Protein AF-A0A2D4Q1Q4-F1 (afdb_monomer)

Radius of gyration: 27.76 Å; Cα contacts (8 Å, |Δi|>4): 259; chains: 1; bounding box: 59×26×81 Å

InterPro domains:
  IPR007110 Immunoglobulin-like domain [PS50835] (95-173)
  IPR013783 Immunoglobulin-like fold [G3DSA:2.60.40.10] (1-93)
  IPR036179 Immunoglobulin-like domain superfamily [SSF48726] (2-78)
  IPR036179 Immunoglobulin-like domain superfamily [SSF48726] (103-155)
  IPR051102 Immunoglobulin superfamily V-set and transmembrane domain-containing protein [PTHR12207] (1-97)

Foldseek 3Di:
DWKWFQDPNDTWTAWDQDPVRDIDGTPVNVVCVVVVQWDWDQDPPRDIDIDGPPDDQVRWGKMKDKDWDWDQDPVRDIDTDDIDMDIDPTDGDDDKDKDKDWPDDPDDDDPPDDDDTDIDIDIPDPDDDFDKDWDWDDPDPPDDPVRIDTAWIQDRVRDIDGDPPDDDPDDDD

pLDDT: mean 87.23, std 8.49, range [52.81, 97.56]

Mean predicted aligned error: 9.54 Å

Organism: Micrurus surinamensis (NCBI:txid129470)

Sequence (173 aa):
VSWEFKSNHVWQEILSLTHEGKFRTGSEYTDRYISGGVCLDAMANDIYSLSLSQALPTDEGAYRCRVSEWVKGADGSWQKIQEKTADIVNLVVKPTSLDVFITRSNISVMERESLELTCNITTDRSGIFQTEITWYFNESPDGTMAEAQILLNADRDLVISDSTFISPSHVDR

Structure (mmCIF, N/CA/C/O backbone):
data_AF-A0A2D4Q1Q4-F1
#
_entry.id   AF-A0A2D4Q1Q4-F1
#
loop_
_atom_site.group_PDB
_atom_site.id
_atom_site.type_symbol
_atom_site.label_atom_id
_atom_site.label_alt_id
_atom_site.label_comp_id
_atom_site.label_asym_id
_atom_site.label_entity_id
_atom_site.label_seq_id
_atom_site.pdbx_PDB_ins_code
_atom_site.Cartn_x
_atom_site.Cartn_y
_atom_site.Cartn_z
_atom_site.occupancy
_atom_site.B_iso_or_equiv
_atom_site.auth_seq_id
_atom_site.auth_comp_id
_atom_site.auth_asym_id
_atom_site.auth_atom_id
_atom_site.pdbx_PDB_model_num
ATOM 1 N N . VAL A 1 1 ? -13.797 -1.669 16.866 1.00 94.69 1 VAL A N 1
ATOM 2 C CA . VAL A 1 1 ? -12.753 -2.547 16.281 1.00 94.69 1 VAL A CA 1
ATOM 3 C C . VAL A 1 1 ? -11.703 -1.667 15.631 1.00 94.69 1 VAL A C 1
ATOM 5 O O . VAL A 1 1 ? -12.094 -0.766 14.903 1.00 94.69 1 VAL A O 1
ATOM 8 N N . SER A 1 2 ? -10.421 -1.879 15.918 1.00 96.38 2 SER A N 1
ATOM 9 C CA . SER A 1 2 ? -9.300 -1.137 15.327 1.00 96.38 2 SER A CA 1
ATOM 10 C C . SER A 1 2 ? -8.390 -2.087 14.561 1.00 96.38 2 SER A C 1
ATOM 12 O O . SER A 1 2 ? -8.008 -3.129 15.092 1.00 96.38 2 SER A O 1
ATOM 14 N N . TRP A 1 3 ? -8.004 -1.692 13.356 1.00 96.06 3 TRP A N 1
ATOM 15 C CA . TRP A 1 3 ? -6.947 -2.334 12.588 1.00 96.06 3 TRP A CA 1
ATOM 16 C C . TRP A 1 3 ? -5.645 -1.565 12.746 1.00 96.06 3 TRP A C 1
ATOM 18 O O . TRP A 1 3 ? -5.638 -0.337 12.658 1.00 96.06 3 TRP A O 1
ATOM 28 N N . GLU A 1 4 ? -4.553 -2.281 12.992 1.00 95.31 4 GLU A N 1
ATOM 29 C CA . GLU A 1 4 ? -3.245 -1.691 13.266 1.00 95.31 4 GLU A CA 1
ATOM 30 C C . GLU A 1 4 ? -2.150 -2.367 12.440 1.00 95.31 4 GLU A C 1
ATOM 32 O O . GLU A 1 4 ? -2.205 -3.572 12.189 1.00 95.31 4 GLU A O 1
ATOM 37 N N . PHE A 1 5 ? -1.148 -1.582 12.054 1.00 93.69 5 PHE A N 1
ATOM 38 C CA . PHE A 1 5 ? 0.039 -2.007 11.317 1.00 93.69 5 PHE A CA 1
ATOM 39 C C . PHE A 1 5 ? 1.292 -1.793 12.167 1.00 93.69 5 PHE A C 1
ATOM 41 O O . PHE A 1 5 ? 1.361 -0.850 12.960 1.00 93.69 5 PHE A O 1
ATOM 48 N N . LYS A 1 6 ? 2.288 -2.667 12.021 1.00 91.50 6 LYS A N 1
ATOM 49 C CA . LYS A 1 6 ? 3.559 -2.564 12.739 1.00 91.50 6 LYS A CA 1
ATOM 50 C C . LYS A 1 6 ? 4.619 -1.870 11.886 1.00 91.50 6 LYS A C 1
ATOM 52 O O . LYS A 1 6 ? 5.208 -2.492 11.009 1.00 91.50 6 LYS A O 1
ATOM 57 N N . SER A 1 7 ? 4.944 -0.631 12.240 1.00 83.75 7 SER A N 1
ATOM 58 C CA . SER A 1 7 ? 6.024 0.158 11.638 1.00 83.75 7 SER A CA 1
ATOM 59 C C . SER A 1 7 ? 7.130 0.403 12.662 1.00 83.75 7 SER A C 1
ATOM 61 O O . SER A 1 7 ? 6.851 0.796 13.792 1.00 83.75 7 SER A O 1
ATOM 63 N N . ASN A 1 8 ? 8.399 0.152 12.318 1.00 83.31 8 ASN A N 1
ATOM 64 C CA . ASN A 1 8 ? 9.547 0.381 13.215 1.00 83.31 8 ASN A CA 1
ATOM 65 C C . ASN A 1 8 ? 9.376 -0.212 14.633 1.00 83.31 8 ASN A C 1
ATOM 67 O O . ASN A 1 8 ? 9.786 0.386 15.624 1.00 83.31 8 ASN A O 1
ATOM 71 N N . HIS A 1 9 ? 8.771 -1.401 14.732 1.00 83.19 9 HIS A N 1
ATOM 72 C CA . HIS A 1 9 ? 8.410 -2.089 15.986 1.00 83.19 9 HIS A CA 1
ATOM 73 C C . HIS A 1 9 ? 7.281 -1.456 16.815 1.00 83.19 9 HIS A C 1
ATOM 75 O O . HIS A 1 9 ? 6.917 -2.012 17.853 1.00 83.19 9 HIS A O 1
ATOM 81 N N . VAL A 1 10 ? 6.682 -0.365 16.350 1.00 89.69 10 VAL A N 1
ATOM 82 C CA . VAL A 1 10 ? 5.560 0.319 16.992 1.00 89.69 10 VAL A CA 1
ATOM 83 C C . VAL A 1 10 ? 4.274 0.013 16.227 1.00 89.69 10 VAL A C 1
ATOM 85 O O . VAL A 1 10 ? 4.242 0.010 14.999 1.00 89.69 10 VAL A O 1
ATOM 88 N N . TRP A 1 11 ? 3.199 -0.268 16.961 1.00 92.19 11 TRP A N 1
ATOM 89 C CA . TRP A 1 11 ? 1.873 -0.435 16.373 1.00 92.19 11 TRP A CA 1
ATOM 90 C C . TRP A 1 11 ? 1.233 0.930 16.131 1.00 92.19 11 TRP A C 1
ATOM 92 O O . TRP A 1 11 ? 1.131 1.740 17.053 1.00 92.19 11 TRP A O 1
ATOM 102 N N . GLN A 1 12 ? 0.789 1.163 14.902 1.00 92.81 12 GLN A N 1
ATOM 103 C CA . GLN A 1 12 ? 0.083 2.364 14.475 1.00 92.81 12 GLN A CA 1
ATOM 104 C C . GLN A 1 12 ? -1.328 1.989 14.019 1.00 92.81 12 GLN A C 1
ATOM 106 O O . GLN A 1 12 ? -1.532 0.948 13.393 1.00 92.81 12 GLN A O 1
ATOM 111 N N . GLU A 1 13 ? -2.315 2.826 14.336 1.00 94.81 13 GLU A N 1
ATOM 112 C CA . GLU A 1 13 ? -3.688 2.616 13.873 1.00 94.81 13 GLU A CA 1
ATOM 113 C C . GLU A 1 13 ? -3.795 2.909 12.372 1.00 94.81 13 GLU A C 1
ATOM 115 O O . GLU A 1 13 ? -3.238 3.888 11.886 1.00 94.81 13 GLU A O 1
ATOM 120 N N . ILE A 1 14 ? -4.516 2.054 11.648 1.00 95.50 14 ILE A N 1
ATOM 121 C CA . ILE A 1 14 ? -4.855 2.227 10.232 1.00 95.50 14 ILE A CA 1
ATOM 122 C C . ILE A 1 14 ? -6.237 2.872 10.145 1.00 95.50 14 ILE A C 1
ATOM 124 O O . ILE A 1 14 ? -6.407 3.985 9.648 1.00 95.50 14 ILE A O 1
ATOM 128 N N . LEU A 1 15 ? -7.234 2.152 10.661 1.00 96.69 15 LEU A N 1
ATOM 129 C CA . LEU A 1 15 ? -8.642 2.510 10.610 1.00 96.69 15 LEU A CA 1
ATOM 130 C C . LEU A 1 15 ? -9.368 1.828 11.769 1.00 96.69 15 LEU A C 1
ATOM 132 O O . LEU A 1 15 ? -9.149 0.645 12.051 1.00 96.69 15 LEU A O 1
ATOM 136 N N . SER A 1 16 ? -10.245 2.564 12.442 1.00 96.38 16 SER A N 1
ATOM 137 C CA . SER A 1 16 ? -11.042 2.047 13.545 1.00 96.38 16 SER A CA 1
ATOM 138 C C . SER A 1 16 ? -12.509 2.440 13.449 1.00 96.38 16 SER A C 1
ATOM 140 O O . SER A 1 16 ? -12.858 3.536 13.023 1.00 96.38 16 SER A O 1
ATOM 142 N N . LEU A 1 17 ? -13.374 1.519 13.871 1.00 95.38 17 LEU A N 1
ATOM 143 C CA . LEU A 1 17 ? -14.788 1.747 14.141 1.00 95.38 17 LEU A CA 1
ATOM 144 C C . LEU A 1 17 ? -14.970 1.910 15.654 1.00 95.38 17 LEU A C 1
ATOM 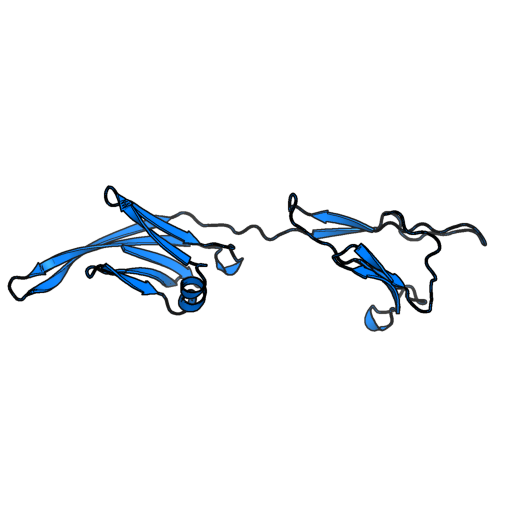146 O O . LEU A 1 17 ? -14.718 0.970 16.423 1.00 95.38 17 LEU A O 1
ATOM 150 N N . THR A 1 18 ? -15.384 3.102 16.082 1.00 93.69 18 THR A N 1
ATOM 151 C CA . THR A 1 18 ? -15.596 3.435 17.495 1.00 93.69 18 THR A CA 1
ATOM 152 C C . THR A 1 18 ? -16.874 2.803 18.044 1.00 93.69 18 THR A C 1
ATOM 154 O O . THR A 1 18 ? -17.758 2.391 17.297 1.00 93.69 18 THR A O 1
ATOM 157 N N . HIS A 1 19 ? -17.008 2.785 19.373 1.00 91.00 19 HIS A N 1
ATOM 158 C CA . HIS A 1 19 ? -18.243 2.364 20.046 1.00 91.00 19 HIS A CA 1
ATOM 159 C C . HIS A 1 19 ? -19.454 3.256 19.701 1.00 91.00 19 HIS A C 1
ATOM 161 O O . HIS A 1 19 ? -20.591 2.851 19.906 1.00 91.00 19 HIS A O 1
ATOM 167 N N . GLU A 1 20 ? -19.225 4.458 19.161 1.00 90.69 20 GLU A N 1
ATOM 168 C CA . GLU A 1 20 ? -20.278 5.357 18.670 1.00 90.69 20 GLU A CA 1
ATOM 169 C C . GLU A 1 20 ? -20.672 5.077 17.210 1.00 90.69 20 GLU A C 1
ATOM 171 O O . GLU A 1 20 ? -21.447 5.834 16.631 1.00 90.69 20 GLU A O 1
ATOM 176 N N . GLY A 1 21 ? -20.102 4.042 16.583 1.00 89.50 21 GLY A N 1
ATOM 177 C CA . GLY A 1 21 ? -20.346 3.719 15.177 1.00 89.50 21 GLY A CA 1
ATOM 178 C C . GLY A 1 21 ? -19.675 4.682 14.193 1.00 89.50 21 GLY A C 1
ATOM 179 O O . GLY A 1 21 ? -20.121 4.798 13.055 1.00 89.50 21 GLY A O 1
ATOM 180 N N . LYS A 1 22 ? -18.621 5.395 14.613 1.00 92.38 22 LYS A N 1
ATOM 181 C CA . LYS A 1 22 ? -17.884 6.341 13.759 1.00 92.38 22 LYS A CA 1
ATOM 182 C C . LYS A 1 22 ? -16.553 5.755 13.315 1.00 92.38 22 LYS A C 1
ATOM 184 O O . LYS A 1 22 ? -15.872 5.105 14.108 1.00 92.38 22 LYS A O 1
ATOM 189 N N . PHE A 1 23 ? -16.154 6.056 12.086 1.00 93.56 23 PHE A N 1
ATOM 190 C CA . PHE A 1 23 ? -14.820 5.730 11.595 1.00 93.56 23 PHE A CA 1
ATOM 191 C C . PHE A 1 23 ? -13.786 6.760 12.052 1.00 93.56 23 PHE A C 1
ATOM 193 O O . PHE A 1 23 ? -14.052 7.962 12.065 1.00 93.56 23 PHE A O 1
ATOM 200 N N . ARG A 1 24 ? -12.599 6.282 12.426 1.00 95.38 24 ARG A N 1
ATOM 201 C CA . ARG A 1 24 ? -11.421 7.094 12.739 1.00 95.38 24 ARG A CA 1
ATOM 202 C C . ARG A 1 24 ? -10.214 6.540 12.000 1.00 95.38 24 ARG A C 1
ATOM 204 O O . ARG A 1 24 ? -9.936 5.348 12.082 1.00 95.38 24 ARG A O 1
ATOM 211 N N . THR A 1 25 ? -9.506 7.407 11.297 1.00 96.12 25 THR A N 1
ATOM 212 C CA . THR A 1 25 ? -8.301 7.052 10.548 1.00 96.12 25 THR A CA 1
ATOM 213 C C . THR A 1 25 ? -7.056 7.262 11.398 1.00 96.12 25 THR A C 1
ATOM 215 O O . THR A 1 25 ? -6.988 8.182 12.219 1.00 96.12 25 THR A O 1
ATOM 218 N N . GLY A 1 26 ? -6.043 6.431 11.167 1.00 94.31 26 GLY A N 1
ATOM 219 C CA . GLY A 1 26 ? -4.675 6.770 11.532 1.00 94.31 26 GLY A CA 1
ATOM 220 C C . GLY A 1 26 ? -4.157 7.933 10.695 1.00 94.31 26 GLY A C 1
ATOM 221 O O . GLY A 1 26 ? -4.556 8.110 9.540 1.00 94.31 26 GLY A O 1
ATOM 222 N N . SER A 1 27 ? -3.237 8.719 11.253 1.00 91.69 27 SER A N 1
ATOM 223 C CA . SER A 1 27 ? -2.676 9.892 10.570 1.00 91.69 27 SER A CA 1
ATOM 224 C C . SER A 1 27 ? -2.055 9.537 9.218 1.00 91.69 27 SER A C 1
ATOM 226 O O . SER A 1 27 ? -2.315 10.222 8.237 1.00 91.69 27 SER A O 1
ATOM 228 N N . GLU A 1 28 ? -1.318 8.427 9.141 1.00 90.81 28 GLU A N 1
ATOM 229 C CA . GLU A 1 28 ? -0.631 7.979 7.919 1.00 90.81 28 GLU A CA 1
ATOM 230 C C . GLU A 1 28 ? -1.577 7.389 6.856 1.00 90.81 28 GLU A C 1
ATOM 232 O O . GLU A 1 28 ? -1.204 7.270 5.694 1.00 90.81 28 GLU A O 1
ATOM 237 N N . TYR A 1 29 ? -2.817 7.055 7.226 1.00 93.00 29 TYR A N 1
ATOM 238 C CA . TYR A 1 29 ? -3.784 6.390 6.343 1.00 93.00 29 TYR A CA 1
ATOM 239 C C . TYR A 1 29 ? -4.950 7.291 5.919 1.00 93.00 29 TYR A C 1
ATOM 241 O O . TYR A 1 29 ? -5.848 6.839 5.210 1.00 93.00 29 TYR A O 1
ATOM 249 N N . THR A 1 30 ? -4.949 8.566 6.318 1.00 94.88 30 THR A N 1
ATOM 250 C CA . THR A 1 30 ? -6.072 9.485 6.068 1.00 94.88 30 THR A CA 1
ATOM 251 C C . THR A 1 30 ? -6.324 9.700 4.573 1.00 94.88 30 THR A C 1
ATOM 253 O O . THR A 1 30 ? -7.450 9.508 4.118 1.00 94.88 30 THR A O 1
ATOM 256 N N . ASP A 1 31 ? -5.290 9.999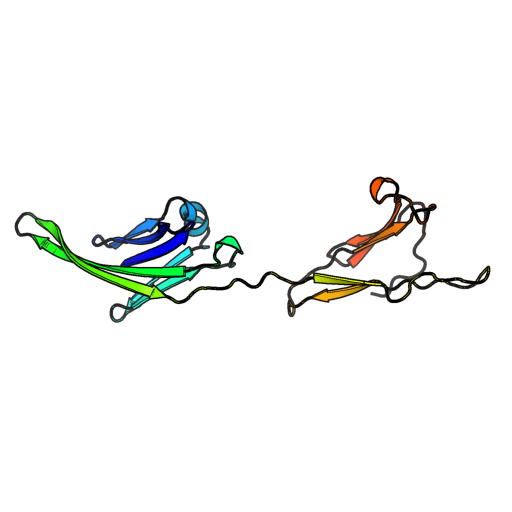 3.786 1.00 94.94 31 ASP A N 1
ATOM 257 C CA . ASP A 1 31 ? -5.444 10.249 2.344 1.00 94.94 31 ASP A CA 1
ATOM 258 C C . ASP A 1 31 ? -5.894 8.995 1.582 1.00 94.94 31 ASP A C 1
ATOM 260 O O . ASP A 1 31 ? -6.739 9.056 0.681 1.00 94.94 31 ASP A O 1
ATOM 264 N N . ARG A 1 32 ? -5.385 7.820 1.977 1.00 94.44 32 ARG A N 1
ATOM 265 C CA . ARG A 1 32 ? -5.820 6.546 1.391 1.00 94.44 32 ARG A CA 1
ATOM 266 C C . ARG A 1 32 ? -7.243 6.189 1.802 1.00 94.44 32 ARG A C 1
ATOM 268 O O . ARG A 1 32 ? -7.976 5.661 0.983 1.00 94.44 32 ARG A O 1
ATOM 275 N N . TYR A 1 33 ? -7.678 6.508 3.017 1.00 95.00 33 TYR A N 1
ATOM 276 C CA . TYR A 1 33 ? -9.082 6.349 3.397 1.00 95.00 33 TYR A CA 1
ATOM 277 C C . TYR A 1 33 ? -9.997 7.263 2.566 1.00 95.00 33 TYR A C 1
ATOM 279 O O . TYR A 1 33 ? -10.979 6.790 1.999 1.00 95.00 33 TYR A O 1
ATOM 287 N N . ILE A 1 34 ? -9.645 8.547 2.419 1.00 95.19 34 ILE A N 1
ATOM 288 C CA . ILE A 1 34 ? -10.434 9.525 1.646 1.00 95.19 34 ILE A CA 1
ATOM 289 C C . ILE A 1 34 ? -10.560 9.114 0.172 1.00 95.19 34 ILE A C 1
ATOM 291 O O . ILE A 1 34 ? -11.617 9.291 -0.428 1.00 95.19 34 ILE A O 1
ATOM 295 N N . SER A 1 35 ? -9.507 8.538 -0.409 1.00 95.38 35 SER A N 1
ATOM 296 C CA . SER A 1 35 ? -9.510 8.056 -1.798 1.00 95.38 35 SER A CA 1
ATOM 297 C C . SER A 1 35 ? -10.130 6.662 -1.992 1.00 95.38 35 SER A C 1
ATOM 299 O O . SER A 1 35 ? -10.172 6.178 -3.120 1.00 95.38 35 SER A O 1
ATOM 301 N N . GLY A 1 36 ? -10.613 5.999 -0.930 1.00 94.44 36 GLY A N 1
ATOM 302 C CA . GLY A 1 36 ? -11.139 4.624 -0.999 1.00 94.44 36 GLY A CA 1
ATOM 303 C C . GLY A 1 36 ? -10.057 3.535 -1.097 1.00 94.44 36 GLY A C 1
ATOM 304 O O . GLY A 1 36 ? -10.344 2.363 -1.333 1.00 94.44 36 GLY A O 1
ATOM 305 N N . GLY A 1 37 ? -8.798 3.919 -0.899 1.00 94.62 37 GLY A N 1
ATOM 306 C CA . GLY A 1 37 ? -7.632 3.053 -0.743 1.00 94.62 37 GLY A CA 1
ATOM 307 C C . GLY A 1 37 ? -7.684 2.144 0.489 1.00 94.62 37 GLY A C 1
ATOM 308 O O . GLY A 1 37 ? -7.091 1.069 0.488 1.00 94.62 37 GLY A O 1
ATOM 309 N N . VAL A 1 38 ? -8.382 2.577 1.541 1.00 95.31 38 VAL A N 1
ATOM 310 C CA . VAL A 1 38 ? -8.551 1.842 2.801 1.00 95.31 38 VAL A CA 1
ATOM 311 C C . VAL A 1 38 ? -10.021 1.834 3.183 1.00 95.31 38 VAL A C 1
ATOM 313 O O . VAL A 1 38 ? -10.631 2.895 3.306 1.00 95.31 38 VAL A O 1
ATOM 316 N N . CYS A 1 39 ? -10.578 0.653 3.429 1.00 94.50 39 CYS A N 1
ATOM 317 C CA . CYS A 1 39 ? -11.966 0.496 3.855 1.00 94.50 39 CYS A CA 1
ATOM 318 C C . CYS A 1 39 ? -12.073 -0.479 5.028 1.00 94.50 39 CYS A C 1
ATOM 320 O O . CYS A 1 39 ? -11.286 -1.420 5.140 1.00 94.50 39 CYS A O 1
ATOM 322 N N . LEU A 1 40 ? -13.059 -0.250 5.894 1.00 94.56 40 LEU A N 1
ATOM 323 C CA . LEU A 1 40 ? -13.445 -1.179 6.949 1.00 94.56 40 LEU A CA 1
ATOM 324 C C . LEU A 1 40 ? -14.916 -1.523 6.757 1.00 94.56 40 LEU A C 1
ATOM 326 O O . LEU A 1 40 ? -15.771 -0.644 6.875 1.00 94.56 40 LEU A O 1
ATOM 330 N N . ASP A 1 41 ? -15.195 -2.798 6.512 1.00 91.12 41 ASP A N 1
ATOM 331 C CA . ASP A 1 41 ? -16.558 -3.290 6.354 1.00 91.12 41 ASP A CA 1
ATOM 332 C C . ASP A 1 41 ? -17.007 -3.982 7.639 1.00 91.12 41 ASP A C 1
ATOM 334 O O . ASP A 1 41 ? -16.343 -4.888 8.148 1.00 91.12 41 ASP A O 1
ATOM 338 N N . ALA A 1 42 ? -18.141 -3.538 8.176 1.00 89.62 42 ALA A N 1
ATOM 339 C CA . ALA A 1 42 ? -18.837 -4.210 9.264 1.00 89.62 42 ALA A CA 1
ATOM 340 C C . ALA A 1 42 ? -19.929 -5.100 8.659 1.00 89.62 42 ALA A C 1
ATOM 342 O O . ALA A 1 42 ? -20.941 -4.609 8.157 1.00 89.62 42 ALA A O 1
ATOM 343 N N . MET A 1 43 ? -19.697 -6.407 8.671 1.00 88.75 43 MET A N 1
ATOM 344 C CA . MET A 1 43 ? -20.611 -7.416 8.144 1.00 88.75 43 MET A CA 1
ATOM 345 C C . MET A 1 43 ? -21.537 -7.947 9.252 1.00 88.75 43 MET A C 1
ATOM 347 O O . MET A 1 43 ? -21.391 -7.624 10.432 1.00 88.75 43 MET A O 1
ATOM 351 N N . ALA A 1 44 ? -22.509 -8.782 8.878 1.00 87.75 44 ALA A N 1
ATOM 352 C CA . ALA A 1 44 ? -23.347 -9.484 9.849 1.00 87.75 44 ALA A CA 1
ATOM 353 C C . ALA A 1 44 ? -22.516 -10.431 10.741 1.00 87.75 44 ALA A C 1
ATOM 355 O O . ALA A 1 44 ? -21.460 -10.913 10.332 1.00 87.75 44 ALA A O 1
ATOM 356 N N . ASN A 1 45 ? -23.045 -10.754 11.927 1.00 89.44 45 ASN A N 1
ATOM 357 C CA . ASN A 1 45 ? -22.462 -11.704 12.887 1.00 89.44 45 ASN A CA 1
ATOM 358 C C . ASN A 1 45 ? -21.090 -11.289 13.457 1.00 89.44 45 ASN A C 1
ATOM 360 O O . ASN A 1 45 ? -20.203 -12.129 13.582 1.00 89.44 45 ASN A O 1
ATOM 364 N N . ASP A 1 46 ? -20.913 -10.008 13.793 1.00 89.00 46 ASP A N 1
ATOM 365 C CA . ASP A 1 46 ? -19.695 -9.471 14.428 1.00 89.00 46 ASP A CA 1
ATOM 366 C C . ASP A 1 46 ? -18.406 -9.669 13.606 1.00 89.00 46 ASP A C 1
ATOM 368 O O . ASP A 1 46 ? -17.297 -9.742 14.143 1.00 89.00 46 ASP A O 1
ATOM 372 N N . ILE A 1 47 ? -18.544 -9.738 12.279 1.00 91.00 47 ILE A N 1
ATOM 373 C CA . ILE A 1 47 ? -17.426 -9.853 11.343 1.00 91.00 47 ILE A CA 1
ATOM 374 C C . ILE A 1 47 ? -17.032 -8.456 10.863 1.00 91.00 47 ILE A C 1
ATOM 376 O O . ILE A 1 47 ? -17.854 -7.709 10.336 1.00 91.00 47 ILE A O 1
ATOM 380 N N . TYR A 1 48 ? -15.751 -8.123 11.003 1.00 92.00 48 TYR A N 1
ATOM 381 C CA . TYR A 1 48 ? -15.190 -6.847 10.570 1.00 92.00 48 TYR A CA 1
ATOM 382 C C . TYR A 1 48 ? -13.969 -7.100 9.689 1.00 92.00 48 TYR A C 1
ATOM 384 O O . TYR A 1 48 ? -13.027 -7.755 10.135 1.00 92.00 48 TYR A O 1
ATOM 392 N N . SER A 1 49 ? -13.958 -6.576 8.464 1.00 92.38 49 SER A N 1
ATOM 393 C CA . SER A 1 49 ? -12.835 -6.725 7.529 1.00 92.38 49 SER A CA 1
ATOM 394 C C . SER A 1 49 ? -12.142 -5.397 7.260 1.00 92.38 49 SER A C 1
ATOM 396 O O . SER A 1 49 ? -12.785 -4.352 7.225 1.00 92.38 49 SER A O 1
ATOM 398 N N . LEU A 1 50 ? -10.827 -5.452 7.051 1.00 93.94 50 LEU A N 1
ATOM 399 C CA . LEU A 1 50 ? -10.037 -4.363 6.483 1.00 93.94 50 LEU A CA 1
ATOM 400 C C . LEU A 1 50 ? -9.717 -4.698 5.030 1.00 93.94 50 LEU A C 1
ATOM 402 O O . LEU A 1 50 ? -9.233 -5.792 4.745 1.00 93.94 50 LEU A O 1
ATOM 406 N N . SER A 1 51 ? -9.914 -3.729 4.147 1.00 93.56 51 SER A N 1
ATOM 407 C CA . SER A 1 51 ? -9.536 -3.814 2.740 1.00 93.56 51 SER A CA 1
ATOM 408 C C . SER A 1 51 ? -8.528 -2.712 2.423 1.00 93.56 51 SER A C 1
ATOM 410 O O . SER A 1 51 ? -8.812 -1.534 2.643 1.00 93.56 51 SER A O 1
ATOM 412 N N . LEU A 1 52 ? -7.357 -3.095 1.906 1.00 92.38 52 LEU A N 1
ATOM 413 C CA . LEU A 1 52 ? -6.334 -2.189 1.376 1.00 92.38 52 LEU A CA 1
ATOM 414 C C . LEU A 1 52 ? -6.280 -2.376 -0.142 1.00 92.38 52 LEU A C 1
ATOM 416 O O . LEU A 1 52 ? -5.883 -3.438 -0.623 1.00 92.38 52 LEU A O 1
ATOM 420 N N . SER A 1 53 ? -6.712 -1.377 -0.906 1.00 91.88 53 SER A N 1
ATOM 421 C CA . SER A 1 53 ? -6.637 -1.416 -2.366 1.00 91.88 53 SER A CA 1
ATOM 422 C C . SER A 1 53 ? -5.314 -0.826 -2.859 1.00 91.88 53 SER A C 1
ATOM 424 O O . SER A 1 53 ? -4.689 -0.004 -2.181 1.00 91.88 53 SER A O 1
ATOM 426 N N . GLN A 1 54 ? -4.879 -1.287 -4.040 1.00 87.25 54 GLN A N 1
ATOM 427 C CA . GLN A 1 54 ? -3.598 -0.915 -4.654 1.00 87.25 54 GLN A CA 1
ATOM 428 C C . GLN A 1 54 ? -2.431 -1.056 -3.665 1.00 87.25 54 GLN A C 1
ATOM 430 O O . GLN A 1 54 ? -1.818 -0.066 -3.276 1.00 87.25 54 GLN A O 1
ATOM 435 N N . ALA A 1 55 ? -2.178 -2.292 -3.219 1.00 87.31 55 ALA A 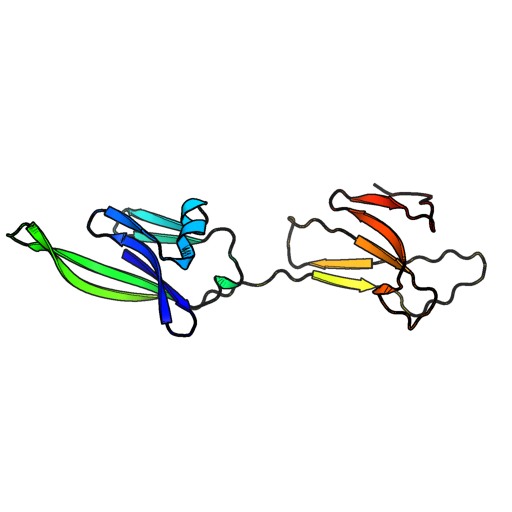N 1
ATOM 436 C CA . ALA A 1 55 ? -1.144 -2.584 -2.229 1.00 87.31 55 ALA A CA 1
ATOM 437 C C . ALA A 1 55 ? 0.202 -1.952 -2.620 1.00 87.31 55 ALA A C 1
ATOM 439 O O . ALA A 1 55 ? 0.694 -2.144 -3.736 1.00 87.31 55 ALA A O 1
ATOM 440 N N . LEU A 1 56 ? 0.778 -1.192 -1.691 1.00 87.31 56 LEU A N 1
ATOM 441 C CA . LEU A 1 56 ? 2.058 -0.510 -1.848 1.00 87.31 56 LEU A CA 1
ATOM 442 C C . LEU A 1 56 ? 3.163 -1.309 -1.149 1.00 87.31 56 LEU A C 1
ATOM 444 O O . LEU A 1 56 ? 2.871 -2.003 -0.180 1.00 87.31 56 LEU A O 1
ATOM 448 N N . PRO A 1 57 ? 4.443 -1.174 -1.539 1.00 86.31 57 PRO A N 1
ATOM 449 C CA . PRO A 1 57 ? 5.545 -1.786 -0.789 1.00 86.31 57 PRO A CA 1
ATOM 450 C C . PRO A 1 57 ? 5.554 -1.401 0.699 1.00 86.31 57 PRO A C 1
ATOM 452 O O . PRO A 1 57 ? 5.964 -2.187 1.541 1.00 86.31 57 PRO A O 1
ATOM 455 N N . THR A 1 58 ? 5.051 -0.211 1.038 1.00 86.44 58 THR A N 1
ATOM 456 C CA 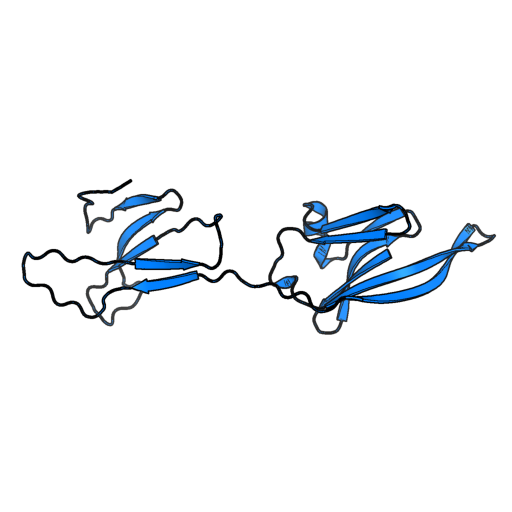. THR A 1 58 ? 4.904 0.265 2.422 1.00 86.44 58 THR A CA 1
ATOM 457 C C . THR A 1 58 ? 3.809 -0.448 3.219 1.00 86.44 58 THR A C 1
ATOM 459 O O . THR A 1 58 ? 3.759 -0.280 4.431 1.00 86.44 58 THR A O 1
ATOM 462 N N . ASP A 1 59 ? 2.937 -1.218 2.561 1.00 89.00 59 ASP A N 1
ATOM 463 C CA . ASP A 1 59 ? 1.936 -2.071 3.213 1.00 89.00 59 ASP A CA 1
ATOM 464 C C . ASP A 1 59 ? 2.545 -3.414 3.664 1.00 89.00 59 ASP A C 1
ATOM 466 O O . ASP A 1 59 ? 1.917 -4.186 4.379 1.00 89.00 59 ASP A O 1
ATOM 470 N N . GLU A 1 60 ? 3.777 -3.736 3.265 1.00 89.56 60 GLU A N 1
ATOM 471 C CA . GLU A 1 60 ? 4.449 -4.943 3.742 1.00 89.56 60 GLU A CA 1
ATOM 472 C C . GLU A 1 60 ? 4.698 -4.879 5.255 1.00 89.56 60 GLU A C 1
ATOM 474 O O . GLU A 1 60 ? 5.306 -3.938 5.767 1.00 89.56 60 GLU A O 1
ATOM 479 N N . GLY A 1 61 ? 4.266 -5.911 5.985 1.00 89.75 61 GLY A N 1
ATOM 480 C CA . GLY A 1 61 ? 4.522 -6.012 7.418 1.00 89.75 61 GLY A CA 1
ATOM 481 C C . GLY A 1 61 ? 3.465 -6.779 8.202 1.00 89.75 61 GLY A C 1
ATOM 482 O O . GLY A 1 61 ? 2.683 -7.561 7.662 1.00 89.75 61 GLY A O 1
ATOM 483 N N . ALA A 1 62 ? 3.478 -6.585 9.521 1.00 93.06 62 ALA A N 1
ATOM 484 C CA . ALA A 1 62 ? 2.575 -7.269 10.440 1.00 93.06 62 ALA A CA 1
ATOM 485 C C . ALA A 1 62 ? 1.329 -6.425 10.708 1.00 93.06 62 ALA A C 1
ATOM 487 O O . ALA A 1 62 ? 1.423 -5.228 10.988 1.00 93.06 62 ALA A O 1
ATOM 488 N N . TYR A 1 63 ? 0.176 -7.082 10.695 1.00 94.44 63 TYR A N 1
ATOM 489 C CA . TYR A 1 63 ? -1.114 -6.468 10.971 1.00 94.44 63 TYR A CA 1
ATOM 490 C C . TYR A 1 63 ? -1.720 -7.088 12.215 1.00 94.44 63 TYR A C 1
ATOM 492 O O . TYR A 1 63 ? -1.445 -8.238 12.545 1.00 94.44 63 TYR A O 1
ATOM 500 N N . ARG A 1 64 ? -2.584 -6.354 12.903 1.00 95.44 64 ARG A N 1
ATOM 501 C CA . ARG A 1 64 ? -3.415 -6.937 13.952 1.00 95.44 64 ARG A CA 1
ATOM 502 C C . ARG A 1 64 ? -4.772 -6.270 14.027 1.00 95.44 64 ARG A C 1
ATOM 504 O O . ARG A 1 64 ? -4.937 -5.101 13.676 1.00 95.44 64 ARG A O 1
ATOM 511 N N . CYS A 1 65 ? -5.727 -7.020 14.549 1.00 95.19 65 CYS A N 1
ATOM 512 C CA . CYS A 1 65 ? -7.037 -6.519 14.919 1.00 95.19 65 CYS A CA 1
ATOM 513 C C . CYS A 1 65 ? -7.108 -6.376 16.440 1.00 95.19 65 CYS A C 1
ATOM 515 O O . CYS A 1 65 ? -6.815 -7.317 17.179 1.00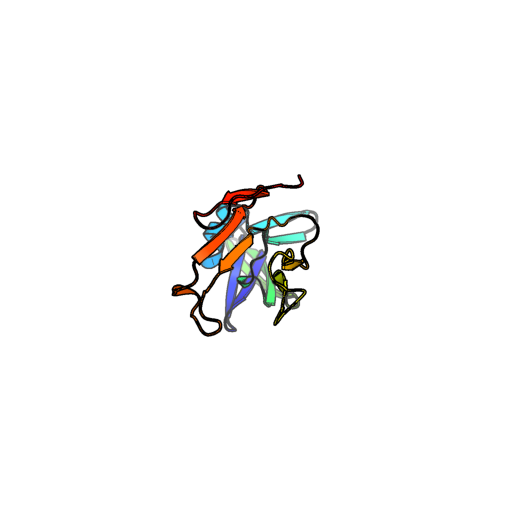 95.19 65 CYS A O 1
ATOM 517 N N . ARG A 1 66 ? -7.535 -5.206 16.917 1.00 95.88 66 ARG A N 1
ATOM 518 C CA . ARG A 1 66 ? -7.832 -4.931 18.324 1.00 95.88 66 ARG A CA 1
ATOM 519 C C . ARG A 1 66 ? -9.326 -4.695 18.504 1.00 95.88 66 ARG A C 1
ATOM 521 O O . ARG A 1 66 ? -9.910 -3.784 17.915 1.00 95.88 66 ARG A O 1
ATOM 528 N N . VAL A 1 67 ? -9.949 -5.491 19.362 1.00 95.88 67 VAL A N 1
ATOM 529 C CA . VAL A 1 67 ? -11.370 -5.382 19.700 1.00 95.88 67 VAL A CA 1
ATOM 530 C C . VAL A 1 67 ? -11.486 -4.939 21.149 1.00 95.88 67 VAL A C 1
ATOM 532 O O . VAL A 1 67 ? -10.913 -5.566 22.036 1.00 95.88 67 VAL A O 1
ATOM 535 N N . SER A 1 68 ? -12.228 -3.861 21.384 1.00 96.00 68 SER A N 1
ATOM 536 C CA . SER A 1 68 ? -12.558 -3.384 22.725 1.00 96.00 68 SER A CA 1
ATOM 537 C C . SER A 1 68 ? -14.062 -3.513 22.946 1.00 96.00 68 SER A C 1
ATOM 539 O O . SER A 1 68 ? -14.843 -3.069 22.104 1.00 96.00 68 SER A O 1
ATOM 541 N N . GLU A 1 69 ? -14.452 -4.078 24.081 1.00 95.12 69 GLU A N 1
ATOM 542 C CA . GLU A 1 69 ? -15.837 -4.176 24.530 1.00 95.12 69 GLU A CA 1
ATOM 543 C C . GLU A 1 69 ? -16.170 -2.985 25.431 1.00 95.12 69 GLU A C 1
ATOM 545 O O . GLU A 1 69 ? -15.400 -2.632 26.333 1.00 95.12 69 GLU A O 1
ATOM 550 N N . TRP A 1 70 ? -17.317 -2.358 25.172 1.00 95.31 70 TRP A N 1
ATOM 551 C CA . TRP A 1 70 ? -17.772 -1.157 25.863 1.00 95.31 70 TRP A CA 1
ATOM 552 C C . TRP A 1 70 ? -19.168 -1.375 26.433 1.00 95.31 70 TRP A C 1
ATOM 554 O O . TRP A 1 70 ? -20.044 -1.904 25.754 1.00 95.31 70 TRP A O 1
ATOM 564 N N . VAL A 1 71 ? -19.391 -0.897 27.654 1.00 95.81 71 VAL A N 1
ATOM 565 C CA . VAL A 1 71 ? -20.715 -0.843 28.283 1.00 95.81 71 VAL A CA 1
ATOM 566 C C . VAL A 1 71 ? -21.076 0.597 28.593 1.00 95.81 71 VAL A C 1
ATOM 568 O O . VAL A 1 71 ? -20.205 1.428 28.864 1.00 95.81 71 VAL A O 1
ATOM 571 N N . LYS A 1 72 ? -22.371 0.898 28.551 1.00 94.94 72 LYS A N 1
ATOM 572 C CA . LYS A 1 72 ? -22.881 2.216 28.911 1.00 94.94 72 LYS A CA 1
ATOM 573 C C . LYS A 1 72 ? -23.243 2.229 30.394 1.00 94.94 72 LYS A C 1
ATOM 575 O O . LYS A 1 72 ? -24.093 1.454 30.826 1.00 94.94 72 LYS A O 1
ATOM 580 N N . GLY A 1 73 ? -22.570 3.081 31.162 1.00 93.38 73 GLY A N 1
ATOM 581 C CA . GLY A 1 73 ? -22.819 3.276 32.585 1.00 93.38 73 GLY A CA 1
ATOM 582 C C . GLY A 1 73 ? -24.162 3.953 32.863 1.00 93.38 73 GLY A C 1
ATOM 583 O O . GLY A 1 73 ? -24.802 4.509 31.967 1.00 93.38 73 GLY A O 1
ATOM 584 N N . ALA A 1 74 ? -24.581 3.936 34.130 1.00 93.50 74 ALA A N 1
ATOM 585 C CA . ALA A 1 74 ? -25.821 4.580 34.579 1.00 93.50 74 ALA A CA 1
ATOM 586 C C . ALA A 1 74 ? -25.795 6.113 34.423 1.00 93.50 74 ALA A C 1
ATOM 588 O O . ALA A 1 74 ? -26.837 6.736 34.241 1.00 93.50 74 ALA A O 1
ATOM 589 N N . ASP A 1 75 ? -24.604 6.710 34.454 1.00 95.06 75 ASP A N 1
ATOM 590 C CA . ASP A 1 75 ? -24.354 8.127 34.169 1.00 95.06 75 ASP A CA 1
ATOM 591 C C . ASP A 1 75 ? -24.357 8.451 32.661 1.00 95.06 75 ASP A C 1
ATOM 593 O O . ASP A 1 75 ? -24.187 9.602 32.264 1.00 95.06 75 ASP A O 1
ATOM 597 N N . GLY A 1 76 ? -24.549 7.439 31.808 1.00 92.56 76 GLY A N 1
ATOM 598 C CA . GLY A 1 76 ? -24.531 7.553 30.356 1.00 92.56 76 GLY A CA 1
ATOM 599 C C . GLY A 1 76 ? -23.134 7.524 29.732 1.00 92.56 76 GLY A C 1
ATOM 600 O O . GLY A 1 76 ? -23.048 7.569 28.502 1.00 92.56 76 GLY A O 1
ATOM 601 N N . SER A 1 77 ? -22.065 7.420 30.530 1.00 94.06 77 SER A N 1
ATOM 602 C CA . SER A 1 77 ? -20.690 7.351 30.032 1.00 94.06 77 SER A CA 1
ATOM 603 C C . SER A 1 77 ? -20.365 5.967 29.462 1.00 94.06 77 SER A C 1
ATOM 605 O O . SER A 1 77 ? -20.835 4.940 29.953 1.00 94.06 77 SER A O 1
ATOM 607 N N . TRP A 1 78 ? -19.556 5.923 28.403 1.00 94.69 78 TRP A N 1
ATOM 608 C CA . TRP A 1 78 ? -19.049 4.665 27.860 1.00 94.69 78 TRP A CA 1
ATOM 609 C C . TRP A 1 78 ? -17.794 4.231 28.610 1.00 94.69 78 TRP A C 1
ATOM 611 O O . TRP A 1 78 ? -16.822 4.979 28.690 1.00 94.69 78 TRP A O 1
ATOM 621 N N . GLN A 1 79 ? -17.805 3.001 29.116 1.00 94.88 79 GLN A N 1
ATOM 622 C CA . GLN A 1 79 ? -16.696 2.405 29.852 1.00 94.88 79 GLN A CA 1
ATOM 623 C C . GLN A 1 79 ? -16.178 1.184 29.096 1.00 94.88 79 GLN A C 1
ATOM 625 O O . GLN A 1 79 ? -16.949 0.284 28.756 1.00 94.88 79 GLN A O 1
ATOM 630 N N . LYS A 1 80 ? -14.870 1.150 28.822 1.00 96.06 80 LYS A N 1
ATOM 631 C CA . LYS A 1 80 ? -14.218 -0.020 28.227 1.00 96.06 80 LYS A CA 1
ATOM 632 C C . LYS A 1 80 ? -14.053 -1.084 29.308 1.00 96.06 80 LYS A C 1
ATOM 634 O O . LYS A 1 80 ? -13.398 -0.823 30.312 1.00 96.06 80 LYS A O 1
ATOM 639 N N . ILE A 1 81 ? -14.610 -2.271 29.090 1.00 97.00 81 ILE A N 1
ATOM 640 C CA . ILE A 1 81 ? -14.570 -3.371 30.069 1.00 97.00 81 ILE A CA 1
ATOM 641 C C . ILE A 1 81 ? -13.621 -4.497 29.673 1.00 97.00 81 ILE A C 1
ATOM 643 O O . ILE A 1 81 ? -13.106 -5.200 30.539 1.00 97.00 81 ILE A O 1
ATOM 647 N N . GLN A 1 82 ? -13.353 -4.659 28.378 1.00 97.56 82 GLN A N 1
ATOM 648 C CA . GLN A 1 82 ? -12.425 -5.666 27.883 1.00 97.56 82 GLN A CA 1
ATOM 649 C C . GLN A 1 82 ? -11.731 -5.181 26.612 1.00 97.56 82 GLN A C 1
ATOM 651 O O . GLN A 1 82 ? -12.274 -4.388 25.844 1.00 97.56 82 GLN A O 1
ATOM 656 N N . GLU A 1 83 ? -10.517 -5.669 26.385 1.00 97.31 83 GLU A N 1
ATOM 657 C CA . GLU A 1 83 ? -9.795 -5.497 25.134 1.00 97.31 83 GLU A CA 1
ATOM 658 C C . GLU A 1 83 ? -9.024 -6.770 24.802 1.00 97.31 83 GLU A C 1
ATOM 660 O O . GLU A 1 83 ? -8.410 -7.379 25.679 1.00 97.31 83 GLU A O 1
ATOM 665 N N . LYS A 1 84 ? -9.071 -7.177 23.536 1.00 96.88 84 LYS A N 1
ATOM 666 C CA . LYS A 1 84 ? -8.311 -8.308 23.010 1.00 96.88 84 LYS A CA 1
ATOM 667 C C . LYS A 1 84 ? -7.685 -7.941 21.675 1.00 96.88 84 LYS A C 1
ATOM 669 O O . LYS A 1 84 ? -8.250 -7.166 20.902 1.00 96.88 84 LYS A O 1
ATOM 674 N N . THR A 1 85 ? -6.527 -8.524 21.405 1.00 95.94 85 THR A N 1
ATOM 675 C CA . THR A 1 85 ? -5.794 -8.367 20.148 1.00 95.94 85 THR A CA 1
ATOM 676 C C . THR A 1 85 ? -5.589 -9.722 19.494 1.00 95.94 85 THR A C 1
ATOM 678 O O . THR A 1 85 ? -5.283 -10.697 20.179 1.00 95.94 85 THR A O 1
ATOM 681 N N . ALA A 1 86 ? -5.734 -9.765 18.177 1.00 94.56 86 ALA A N 1
ATOM 682 C CA . ALA A 1 86 ? -5.391 -10.907 17.347 1.00 94.56 86 ALA A CA 1
ATOM 683 C C . ALA A 1 86 ? -4.416 -10.442 16.265 1.00 94.56 86 ALA A C 1
ATOM 685 O O . ALA A 1 86 ? -4.753 -9.568 15.463 1.00 94.56 86 ALA A O 1
ATOM 686 N N . ASP A 1 87 ? -3.217 -11.016 16.267 1.00 92.44 87 ASP A N 1
ATOM 687 C CA . ASP A 1 87 ? -2.185 -10.701 15.287 1.00 92.44 87 ASP A CA 1
ATOM 688 C C . ASP A 1 87 ? -2.423 -11.511 14.008 1.00 92.44 87 ASP A C 1
ATOM 690 O O . ASP A 1 87 ? -2.692 -12.714 14.048 1.00 92.44 87 ASP A O 1
ATOM 694 N N . ILE A 1 88 ? -2.322 -10.839 12.866 1.00 84.81 88 ILE A N 1
ATOM 695 C CA . ILE A 1 88 ? -2.322 -11.450 11.542 1.00 84.81 88 ILE A CA 1
ATOM 696 C C . ILE A 1 88 ? -0.870 -11.594 11.090 1.00 84.81 88 ILE A C 1
ATOM 698 O O . ILE A 1 88 ? -0.056 -10.679 11.222 1.00 84.81 88 ILE A O 1
ATOM 702 N N . VAL A 1 89 ? -0.552 -12.778 10.565 1.00 70.69 89 VAL A N 1
ATOM 703 C CA . VAL A 1 89 ? 0.775 -13.115 10.035 1.00 70.69 89 VAL A CA 1
ATOM 704 C C . VAL A 1 89 ? 1.170 -12.153 8.906 1.00 70.69 89 VAL A C 1
ATOM 706 O O . VAL A 1 89 ? 0.320 -11.700 8.146 1.00 70.69 89 VAL A O 1
ATOM 709 N N . ASN A 1 90 ? 2.472 -11.861 8.826 1.00 84.12 90 ASN A N 1
ATOM 710 C CA . ASN A 1 90 ? 3.100 -10.899 7.918 1.00 84.12 90 ASN A CA 1
ATOM 711 C C . ASN A 1 90 ? 2.536 -10.926 6.486 1.00 84.12 90 ASN A C 1
ATOM 713 O O . ASN A 1 90 ? 2.609 -11.947 5.797 1.00 84.12 90 ASN A O 1
ATOM 717 N N . LEU A 1 91 ? 2.052 -9.771 6.029 1.00 87.38 91 LEU A N 1
ATOM 718 C CA . LEU A 1 91 ? 1.795 -9.485 4.624 1.00 87.38 91 LEU A CA 1
ATOM 719 C C . LEU A 1 91 ? 3.134 -9.245 3.927 1.00 87.38 91 LEU A C 1
ATOM 721 O O . LEU A 1 91 ? 3.937 -8.464 4.425 1.00 87.38 91 LEU A O 1
ATOM 725 N N . VAL A 1 92 ? 3.348 -9.887 2.779 1.00 87.88 92 VAL A N 1
ATOM 726 C CA . VAL A 1 92 ? 4.499 -9.652 1.896 1.00 87.88 92 VAL A CA 1
ATOM 727 C C . VAL A 1 92 ? 3.979 -9.059 0.597 1.00 87.88 92 VAL A C 1
ATOM 729 O O . VAL A 1 92 ? 3.114 -9.658 -0.050 1.00 87.88 92 VAL A O 1
ATOM 732 N N . VAL A 1 93 ? 4.507 -7.903 0.205 1.00 87.19 93 VAL A N 1
ATOM 733 C CA . VAL A 1 93 ? 4.136 -7.235 -1.043 1.00 87.19 93 VAL A CA 1
ATOM 734 C C . VAL A 1 93 ? 5.229 -7.517 -2.058 1.00 87.19 93 VAL A C 1
ATOM 736 O O . VAL A 1 93 ? 6.313 -6.948 -2.009 1.00 87.19 93 VAL A O 1
ATOM 739 N N . LYS A 1 94 ? 4.951 -8.422 -3.000 1.00 84.06 94 LYS A N 1
ATOM 740 C CA . LYS A 1 94 ? 5.914 -8.749 -4.055 1.00 84.06 94 LYS A CA 1
ATOM 741 C C . LYS A 1 94 ? 6.021 -7.571 -5.029 1.00 84.06 94 LYS A C 1
ATOM 743 O O . LYS A 1 94 ? 5.016 -7.250 -5.672 1.00 84.06 94 LYS A O 1
ATOM 748 N N . PRO A 1 95 ? 7.192 -6.918 -5.145 1.00 76.69 95 PRO A N 1
ATOM 749 C CA . PRO A 1 95 ? 7.380 -5.879 -6.143 1.00 76.69 95 PRO A CA 1
ATOM 750 C C . PRO A 1 95 ? 7.276 -6.493 -7.540 1.00 76.69 95 PRO A C 1
ATOM 752 O O . PRO A 1 95 ? 7.610 -7.658 -7.736 1.00 76.69 95 PRO A O 1
ATOM 755 N N . THR A 1 96 ? 6.823 -5.697 -8.506 1.00 77.56 96 THR A N 1
ATOM 756 C CA . THR A 1 96 ? 6.855 -6.095 -9.917 1.00 77.56 96 THR A CA 1
ATOM 757 C C . THR A 1 96 ? 8.304 -6.226 -10.374 1.00 77.56 96 THR A C 1
ATOM 759 O O . THR A 1 96 ? 9.112 -5.326 -10.142 1.00 77.56 96 THR A O 1
ATOM 762 N N . SER A 1 97 ? 8.616 -7.338 -11.028 1.00 82.81 97 SER A N 1
ATOM 763 C CA . SER A 1 97 ? 9.914 -7.600 -11.637 1.00 82.81 97 SER A CA 1
ATOM 764 C C . SER A 1 97 ? 9.850 -7.257 -13.125 1.00 82.81 97 SER A C 1
ATOM 766 O O . SER A 1 97 ? 8.910 -7.637 -13.831 1.00 82.81 97 SER A O 1
ATOM 768 N N . LEU A 1 98 ? 10.831 -6.477 -13.580 1.00 86.00 98 LEU A N 1
ATOM 769 C CA . LEU A 1 98 ? 11.049 -6.125 -14.977 1.00 86.00 98 LEU A CA 1
ATOM 770 C C . LEU A 1 98 ? 12.515 -6.394 -15.291 1.00 86.00 98 LEU A C 1
ATOM 772 O O . LEU A 1 98 ? 13.393 -5.721 -14.753 1.00 86.00 98 LEU A O 1
ATOM 776 N N . ASP A 1 99 ? 12.757 -7.348 -16.175 1.00 88.38 99 ASP A N 1
ATOM 777 C CA . ASP A 1 99 ? 14.094 -7.691 -16.631 1.00 88.38 99 ASP A CA 1
ATOM 778 C C . ASP A 1 99 ? 14.241 -7.360 -18.114 1.00 88.38 99 ASP A C 1
ATOM 780 O O . ASP A 1 99 ? 13.304 -7.522 -18.902 1.00 88.38 99 ASP A O 1
ATOM 784 N N . VAL A 1 100 ? 15.435 -6.896 -18.483 1.00 89.19 100 VAL A N 1
ATOM 785 C CA . VAL A 1 100 ? 15.789 -6.514 -19.851 1.00 89.19 100 VAL A CA 1
ATOM 786 C C . VAL A 1 100 ? 17.060 -7.242 -20.256 1.00 89.19 100 VAL A C 1
ATOM 788 O O . VAL A 1 100 ? 18.059 -7.219 -19.535 1.00 89.19 100 VAL A O 1
ATOM 791 N N . PHE A 1 101 ? 17.043 -7.861 -21.432 1.00 88.31 101 PHE A N 1
ATOM 792 C CA . PHE A 1 101 ? 18.184 -8.597 -21.965 1.00 88.31 101 PHE A CA 1
ATOM 793 C C . PHE A 1 101 ? 18.390 -8.282 -23.440 1.00 88.31 101 PHE A C 1
ATOM 795 O O . PHE A 1 101 ? 17.439 -8.218 -24.222 1.00 88.31 101 PHE A O 1
ATOM 802 N N . ILE A 1 102 ? 19.653 -8.166 -23.839 1.00 85.94 102 ILE A N 1
ATOM 803 C CA . ILE A 1 102 ? 20.042 -8.031 -25.241 1.00 85.94 102 ILE A CA 1
ATOM 804 C C . ILE A 1 102 ? 20.524 -9.395 -25.736 1.00 85.94 102 ILE A C 1
ATOM 806 O O . ILE A 1 102 ? 21.372 -10.032 -25.115 1.00 85.94 102 ILE A O 1
ATOM 810 N N . THR A 1 103 ? 19.984 -9.843 -26.869 1.00 78.19 103 THR A N 1
ATOM 811 C CA . THR A 1 103 ? 20.237 -11.199 -27.395 1.00 78.19 103 THR A CA 1
ATOM 812 C C . THR A 1 103 ? 21.673 -11.393 -27.898 1.00 78.19 103 THR A C 1
ATOM 814 O O . THR A 1 103 ? 22.189 -12.509 -27.892 1.00 78.19 103 THR A O 1
ATOM 817 N N . ARG A 1 104 ? 22.333 -10.321 -28.352 1.00 77.44 104 ARG A N 1
ATOM 818 C CA . ARG A 1 104 ? 23.683 -10.362 -28.929 1.00 77.44 104 ARG A CA 1
ATOM 819 C C . ARG A 1 104 ? 24.553 -9.230 -28.386 1.00 77.44 104 ARG A C 1
ATOM 821 O O . ARG A 1 104 ? 24.142 -8.077 -28.401 1.00 77.44 104 ARG A O 1
ATOM 828 N N . SER A 1 105 ? 25.774 -9.557 -27.971 1.00 76.94 105 SER A N 1
ATOM 829 C CA . SER A 1 105 ? 26.810 -8.602 -27.562 1.00 76.94 105 SER A CA 1
ATOM 830 C C . SER A 1 105 ? 28.062 -8.763 -28.432 1.00 76.94 105 SER A C 1
ATOM 832 O O . SER A 1 105 ? 28.290 -9.836 -28.990 1.00 76.94 105 SER A O 1
ATOM 834 N N . ASN A 1 106 ? 28.864 -7.698 -28.565 1.00 78.69 106 ASN A N 1
ATOM 835 C CA . ASN A 1 106 ? 30.123 -7.681 -29.331 1.00 78.69 106 ASN A CA 1
ATOM 836 C C . ASN A 1 106 ? 29.979 -8.189 -30.777 1.00 78.69 106 ASN A C 1
ATOM 838 O O . ASN A 1 106 ? 30.676 -9.102 -31.217 1.00 78.69 106 ASN A O 1
ATOM 842 N N . ILE A 1 107 ? 29.035 -7.601 -31.510 1.00 83.94 107 ILE A N 1
ATOM 843 C CA . ILE A 1 107 ? 28.696 -8.012 -32.872 1.00 83.94 107 ILE A CA 1
ATOM 844 C C . ILE A 1 107 ? 29.713 -7.413 -33.851 1.00 83.94 107 ILE A C 1
ATOM 846 O O . ILE A 1 107 ? 29.973 -6.213 -33.828 1.00 83.94 107 ILE A O 1
ATOM 850 N N . SER A 1 108 ? 30.254 -8.246 -34.739 1.00 84.88 108 SER A N 1
ATOM 851 C CA . SER A 1 108 ? 30.985 -7.810 -35.930 1.00 84.88 108 SER A CA 1
ATOM 852 C C . SER A 1 108 ? 30.116 -8.102 -37.149 1.00 84.88 108 SER A C 1
ATOM 854 O O . SER A 1 108 ? 29.635 -9.223 -37.306 1.00 84.88 108 SER A O 1
ATOM 856 N N . VAL A 1 109 ? 29.876 -7.083 -37.969 1.00 88.81 109 VAL A N 1
ATOM 857 C CA . VAL A 1 109 ? 29.057 -7.154 -39.185 1.00 88.81 109 VAL A CA 1
ATOM 858 C C . VAL A 1 109 ? 29.925 -6.691 -40.348 1.00 88.81 109 VAL A C 1
ATOM 860 O O . VAL A 1 109 ? 30.705 -5.747 -40.184 1.00 88.81 109 VAL A O 1
ATOM 863 N N . MET A 1 110 ? 29.844 -7.360 -41.500 1.00 92.19 110 MET A N 1
ATOM 864 C CA . MET A 1 110 ? 30.600 -6.921 -42.671 1.00 92.19 110 MET A CA 1
ATOM 865 C C . MET A 1 110 ? 29.970 -5.665 -43.278 1.00 92.19 110 MET A C 1
ATOM 867 O O . MET A 1 110 ? 28.786 -5.379 -43.099 1.00 92.19 110 MET A O 1
ATOM 871 N N . GLU A 1 111 ? 30.766 -4.891 -44.015 1.00 90.00 111 GLU A N 1
ATOM 872 C CA . GLU A 1 111 ? 30.251 -3.708 -44.702 1.00 90.00 111 GLU A CA 1
ATOM 873 C C . GLU A 1 111 ? 29.039 -4.085 -45.573 1.00 90.00 111 GLU A C 1
ATOM 875 O O . GLU A 1 111 ? 29.096 -5.043 -46.345 1.00 90.00 111 GLU A O 1
ATOM 880 N N . ARG A 1 112 ? 27.965 -3.288 -45.476 1.00 87.38 112 ARG A N 1
ATOM 881 C CA . ARG A 1 112 ? 26.696 -3.434 -46.221 1.00 87.38 112 ARG A CA 1
ATOM 882 C C . ARG A 1 112 ? 25.801 -4.596 -45.795 1.00 87.38 112 ARG A C 1
ATOM 884 O O . ARG A 1 112 ? 24.739 -4.770 -46.391 1.00 87.38 112 ARG A O 1
ATOM 891 N N . GLU A 1 113 ? 26.175 -5.350 -44.771 1.00 87.62 113 GLU A N 1
ATOM 892 C CA . GLU A 1 113 ? 25.252 -6.273 -44.120 1.00 87.62 113 GLU A CA 1
ATOM 893 C C . GLU A 1 113 ? 24.355 -5.532 -43.117 1.00 87.62 113 GLU A C 1
ATOM 895 O O . GLU A 1 113 ? 24.714 -4.491 -42.562 1.00 87.62 113 GLU A O 1
AT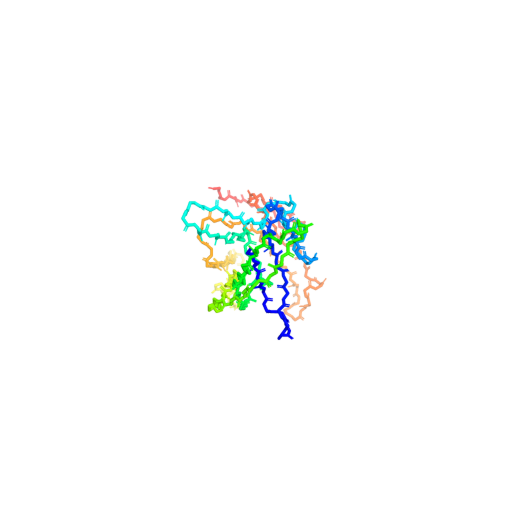OM 900 N N . SER A 1 114 ? 23.155 -6.063 -42.897 1.00 83.81 114 SER A N 1
ATOM 901 C CA . SER A 1 114 ? 22.202 -5.520 -41.931 1.00 83.81 114 SER A CA 1
ATOM 902 C C . SER A 1 114 ? 22.548 -5.958 -40.510 1.00 83.81 114 SER A C 1
ATOM 904 O O . SER A 1 114 ? 22.761 -7.146 -40.258 1.00 83.81 114 SER A O 1
ATOM 906 N N . LEU A 1 115 ? 22.511 -5.018 -39.567 1.00 84.19 115 LEU A N 1
ATOM 907 C CA . LEU A 1 115 ? 22.593 -5.301 -38.138 1.00 84.19 115 LEU A CA 1
ATOM 908 C C . LEU A 1 115 ? 21.184 -5.386 -37.539 1.00 84.19 115 LEU A C 1
ATOM 910 O O . LEU A 1 115 ? 20.408 -4.441 -37.648 1.00 84.19 115 LEU A O 1
ATOM 914 N N . GLU A 1 116 ? 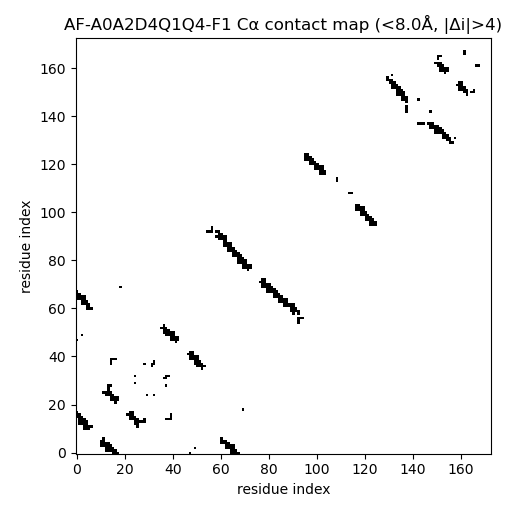20.885 -6.493 -36.864 1.00 84.06 116 GLU A N 1
ATOM 915 C CA . GLU A 1 116 ? 19.656 -6.674 -36.087 1.00 84.06 116 GLU A CA 1
ATOM 916 C C . GLU A 1 116 ? 19.979 -6.642 -34.588 1.00 84.06 116 GLU A C 1
ATOM 918 O O . GLU A 1 116 ? 20.827 -7.402 -34.106 1.00 84.06 116 GLU A O 1
ATOM 923 N N . LEU A 1 117 ? 19.293 -5.763 -33.855 1.00 84.12 117 LEU A N 1
ATOM 924 C CA . LEU A 1 117 ? 19.382 -5.644 -32.404 1.00 84.12 117 LEU A CA 1
ATOM 925 C C . LEU A 1 117 ? 18.013 -5.937 -31.795 1.00 84.12 117 LEU A C 1
ATOM 927 O O . LEU A 1 117 ? 17.017 -5.320 -32.160 1.00 84.12 117 LEU A O 1
ATOM 931 N N . THR A 1 118 ? 17.975 -6.860 -30.837 1.00 86.69 118 THR A N 1
ATOM 932 C CA . THR A 1 118 ? 16.733 -7.281 -30.178 1.00 86.69 118 THR A CA 1
ATOM 933 C C . THR A 1 118 ? 16.832 -7.039 -28.679 1.00 86.69 118 THR A C 1
ATOM 935 O O . THR A 1 118 ? 17.710 -7.604 -28.015 1.00 86.69 118 THR A O 1
ATOM 938 N N . CYS A 1 119 ? 15.916 -6.218 -28.164 1.00 86.69 119 CYS A N 1
ATOM 939 C CA . CYS A 1 119 ? 15.717 -5.969 -26.741 1.00 86.69 119 CYS A CA 1
ATOM 940 C C . CYS A 1 119 ? 14.555 -6.838 -26.257 1.00 86.69 119 CYS A C 1
ATOM 942 O O . CYS A 1 119 ? 13.411 -6.626 -26.655 1.00 86.69 119 CYS A O 1
ATOM 944 N N . ASN A 1 120 ? 14.861 -7.835 -25.432 1.00 88.81 120 ASN A N 1
ATOM 945 C CA . ASN A 1 120 ? 13.864 -8.717 -24.845 1.00 88.81 120 ASN A CA 1
ATOM 946 C C . ASN A 1 120 ? 13.533 -8.236 -23.439 1.00 88.81 120 ASN A C 1
ATOM 948 O O . ASN A 1 120 ? 14.434 -7.966 -22.645 1.00 88.81 120 ASN A O 1
ATOM 952 N N . ILE A 1 121 ? 12.242 -8.181 -23.133 1.00 87.44 121 ILE A N 1
ATOM 953 C CA . ILE A 1 121 ? 11.729 -7.736 -21.843 1.00 87.44 121 ILE A CA 1
ATOM 954 C C . ILE A 1 121 ? 10.886 -8.860 -21.259 1.00 87.44 121 ILE A C 1
ATOM 956 O O . ILE A 1 121 ? 10.014 -9.404 -21.938 1.00 87.44 121 ILE A O 1
ATOM 960 N N . THR A 1 122 ? 11.118 -9.198 -19.996 1.00 86.88 122 THR A N 1
ATOM 961 C CA . THR A 1 122 ? 10.242 -10.102 -19.247 1.00 86.88 122 THR A CA 1
ATOM 962 C C . THR A 1 122 ?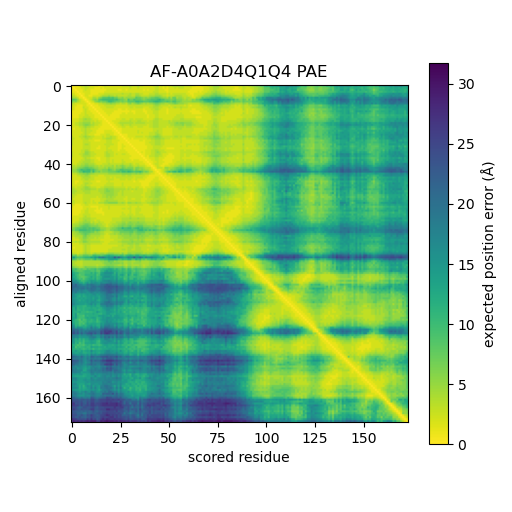 9.734 -9.425 -17.995 1.00 86.88 122 THR A C 1
ATOM 964 O O . THR A 1 122 ? 10.459 -8.686 -17.333 1.00 86.88 122 THR A O 1
ATOM 967 N N . THR A 1 123 ? 8.481 -9.703 -17.655 1.00 85.50 123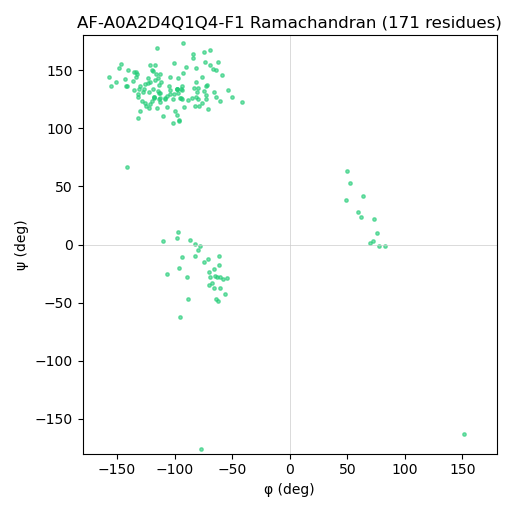 THR A N 1
ATOM 968 C CA . THR A 1 123 ? 7.876 -9.238 -16.414 1.00 85.50 123 THR A CA 1
ATOM 969 C C . THR A 1 123 ? 7.001 -10.322 -15.809 1.00 85.50 123 THR A C 1
ATOM 971 O O . THR A 1 123 ? 6.430 -11.154 -16.516 1.00 85.50 123 THR A O 1
ATOM 974 N N . ASP A 1 124 ? 6.899 -10.305 -14.486 1.00 82.44 124 ASP A N 1
ATOM 975 C CA . ASP A 1 124 ? 6.018 -11.178 -13.718 1.00 82.44 124 ASP A CA 1
ATOM 976 C C . ASP A 1 124 ? 4.551 -10.707 -13.711 1.00 82.44 124 ASP A C 1
ATOM 978 O O . ASP A 1 124 ? 3.671 -11.421 -13.220 1.00 82.44 124 ASP A O 1
ATOM 982 N N . ARG A 1 125 ? 4.248 -9.539 -14.297 1.00 74.69 125 ARG A N 1
ATOM 983 C CA . ARG A 1 125 ? 2.871 -9.065 -14.480 1.00 74.69 125 ARG A CA 1
ATOM 984 C C . ARG A 1 125 ? 2.178 -9.732 -15.663 1.00 74.69 125 ARG A C 1
ATOM 986 O O . ARG A 1 125 ? 2.522 -9.514 -16.821 1.00 74.69 125 ARG A O 1
ATOM 993 N N . SER A 1 126 ? 1.085 -10.440 -15.385 1.00 65.25 126 SER A N 1
ATOM 994 C CA . SER A 1 126 ? 0.170 -10.922 -16.422 1.00 65.25 126 SER A CA 1
ATOM 995 C C . SER A 1 126 ? -0.826 -9.832 -16.845 1.00 65.25 126 SER A C 1
ATOM 997 O O . SER A 1 126 ? -1.637 -9.384 -16.034 1.00 65.25 126 SER A O 1
ATOM 999 N N . GLY A 1 127 ? -0.806 -9.442 -18.123 1.00 65.38 127 GLY A N 1
ATOM 1000 C CA . GLY A 1 127 ? -1.927 -8.780 -18.811 1.00 65.38 127 GLY A CA 1
ATOM 1001 C C . GLY A 1 127 ? -2.173 -7.288 -18.540 1.00 65.38 127 GLY A C 1
ATOM 1002 O O . GLY A 1 127 ? -3.089 -6.737 -19.141 1.00 65.38 127 GLY A O 1
ATOM 1003 N N . ILE A 1 128 ? -1.399 -6.623 -17.671 1.00 65.75 128 ILE A N 1
ATOM 1004 C CA . ILE A 1 128 ? -1.559 -5.183 -17.366 1.00 65.75 128 ILE A CA 1
ATOM 1005 C C . ILE A 1 128 ? -0.189 -4.506 -17.194 1.00 65.75 128 ILE A C 1
ATOM 1007 O O . ILE A 1 128 ? 0.188 -4.078 -16.096 1.00 65.75 128 ILE A O 1
ATOM 1011 N N . PHE A 1 129 ? 0.586 -4.426 -18.273 1.00 73.94 129 PHE A N 1
ATOM 1012 C CA . PHE A 1 129 ? 1.759 -3.558 -18.325 1.00 73.94 129 PHE A CA 1
ATOM 1013 C C . PHE A 1 129 ? 1.906 -2.950 -19.721 1.00 73.94 129 PHE A C 1
ATOM 1015 O O . PHE A 1 129 ? 1.597 -3.588 -20.723 1.00 73.94 129 PHE A O 1
ATOM 1022 N N . GLN A 1 130 ? 2.336 -1.693 -19.756 1.00 80.38 130 GLN A N 1
ATOM 1023 C CA . GLN A 1 130 ? 2.726 -0.980 -20.967 1.00 80.38 130 GLN A CA 1
ATOM 1024 C C . GLN A 1 130 ? 4.224 -0.715 -20.857 1.00 80.38 130 GLN A C 1
ATOM 1026 O O . GLN A 1 130 ? 4.704 -0.362 -19.777 1.00 80.38 130 GLN A O 1
ATOM 1031 N N . THR A 1 131 ? 4.958 -0.904 -21.947 1.00 83.06 131 THR A N 1
ATOM 1032 C CA . THR A 1 131 ? 6.404 -0.675 -21.998 1.00 83.06 131 THR A CA 1
ATOM 1033 C C . THR A 1 131 ? 6.710 0.519 -22.875 1.00 83.06 131 THR A C 1
ATOM 1035 O O . THR A 1 131 ? 6.123 0.665 -23.939 1.00 83.06 131 THR A O 1
ATOM 1038 N N . GLU A 1 132 ? 7.668 1.320 -22.440 1.00 89.38 132 GLU A N 1
ATOM 1039 C CA . GLU A 1 132 ? 8.312 2.353 -23.241 1.00 89.38 132 GLU A CA 1
ATOM 1040 C C . GLU A 1 132 ? 9.761 1.910 -23.448 1.00 89.38 132 GLU A C 1
ATOM 1042 O O . GLU A 1 132 ? 10.418 1.477 -22.496 1.00 89.38 132 GLU A O 1
ATOM 1047 N N . ILE A 1 133 ? 10.230 1.929 -24.694 1.00 89.12 133 ILE A N 1
ATOM 1048 C CA . ILE A 1 133 ? 11.545 1.407 -25.070 1.00 89.12 133 ILE A CA 1
ATOM 1049 C C . ILE A 1 133 ? 12.307 2.499 -25.803 1.00 89.12 133 ILE A C 1
ATOM 1051 O O . ILE A 1 133 ? 11.891 2.952 -26.868 1.00 89.12 133 ILE A O 1
ATOM 1055 N N . THR A 1 134 ? 13.469 2.862 -25.273 1.00 89.38 134 THR A N 1
ATOM 1056 C CA . THR A 1 134 ? 14.376 3.818 -25.907 1.00 89.38 134 THR A CA 1
ATOM 1057 C C . THR A 1 134 ? 15.698 3.140 -26.233 1.00 89.38 134 THR A C 1
ATOM 1059 O O . THR A 1 134 ? 16.339 2.533 -25.374 1.00 89.38 134 THR A O 1
ATOM 1062 N N . TRP A 1 135 ? 16.112 3.252 -27.490 1.00 88.31 135 TRP A N 1
ATOM 1063 C CA . TRP A 1 135 ? 17.405 2.790 -27.969 1.00 88.31 135 TRP A CA 1
ATOM 1064 C C . TRP A 1 135 ? 18.405 3.934 -27.935 1.00 88.31 135 TRP A C 1
ATOM 1066 O O . TRP A 1 135 ? 18.119 5.034 -28.411 1.00 88.31 135 TRP A O 1
ATOM 1076 N N . TYR A 1 136 ? 19.596 3.651 -27.419 1.00 88.88 136 TYR A N 1
ATOM 1077 C CA . TYR A 1 136 ? 20.681 4.615 -27.296 1.00 88.88 136 TYR A CA 1
ATOM 1078 C C . TYR A 1 136 ? 21.899 4.162 -28.091 1.00 88.88 136 TYR A C 1
ATOM 1080 O O . TYR A 1 136 ? 22.156 2.966 -28.233 1.00 88.88 136 TYR A O 1
ATOM 1088 N N . PHE A 1 137 ? 22.666 5.134 -28.570 1.00 86.88 137 PHE A N 1
ATOM 1089 C CA . PHE A 1 137 ? 23.921 4.923 -29.271 1.00 86.88 137 PHE A CA 1
ATOM 1090 C C . PHE A 1 137 ? 25.018 5.793 -28.693 1.00 86.88 137 PHE A C 1
ATOM 1092 O O . PHE A 1 137 ? 24.823 6.982 -28.444 1.00 86.88 137 PHE A O 1
ATOM 1099 N N . ASN A 1 138 ? 26.187 5.189 -28.528 1.00 87.81 138 ASN A N 1
ATOM 1100 C CA . ASN A 1 138 ? 27.411 5.899 -28.229 1.00 87.81 138 ASN A CA 1
ATOM 1101 C C . ASN A 1 138 ? 28.466 5.496 -29.259 1.00 87.81 138 ASN A C 1
ATOM 1103 O O . ASN A 1 138 ? 28.623 4.313 -29.561 1.00 87.81 138 ASN A O 1
ATOM 1107 N N . GLU A 1 139 ? 29.175 6.484 -29.799 1.00 85.19 139 GLU A N 1
ATOM 1108 C CA . GLU A 1 139 ? 30.290 6.249 -30.718 1.00 85.19 139 GLU A CA 1
ATOM 1109 C C . GLU A 1 139 ? 31.465 5.573 -30.003 1.00 85.19 139 GLU A C 1
ATOM 1111 O O . GLU A 1 139 ? 32.175 4.763 -30.601 1.00 85.19 139 GLU A O 1
ATOM 1116 N N . SER A 1 140 ? 31.658 5.885 -28.716 1.00 86.44 140 SER A N 1
ATOM 1117 C CA . SER A 1 140 ? 32.665 5.251 -27.874 1.00 86.44 140 SER A CA 1
ATOM 1118 C C . SER A 1 140 ? 32.054 4.070 -27.112 1.00 86.44 140 SER A C 1
ATOM 1120 O O . SER A 1 140 ? 31.091 4.275 -26.367 1.00 86.44 140 SER A O 1
ATOM 1122 N N . PRO A 1 141 ? 32.630 2.855 -27.208 1.00 78.69 141 PRO A N 1
ATOM 1123 C CA . PRO A 1 141 ? 32.195 1.701 -26.416 1.00 78.69 141 PRO A CA 1
ATOM 1124 C C . PRO A 1 141 ? 32.259 1.941 -24.901 1.00 78.69 141 PRO A C 1
ATOM 1126 O O . PRO A 1 141 ? 31.458 1.380 -24.158 1.00 78.69 141 PRO A O 1
ATOM 1129 N N . ASP A 1 142 ? 33.187 2.797 -24.464 1.00 82.81 142 ASP A N 1
ATOM 1130 C CA . ASP A 1 142 ? 33.407 3.150 -23.056 1.00 82.81 142 ASP A CA 1
ATOM 1131 C C . ASP A 1 142 ? 32.717 4.469 -22.663 1.00 82.81 142 ASP A C 1
ATOM 1133 O O . ASP A 1 142 ? 32.924 4.989 -21.564 1.00 82.81 142 ASP A O 1
ATOM 1137 N N . GLY A 1 143 ? 31.939 5.057 -23.576 1.00 80.88 143 GLY A N 1
ATOM 1138 C CA . GLY A 1 143 ? 31.254 6.319 -23.341 1.00 80.88 143 GLY A CA 1
ATOM 1139 C C . GLY A 1 143 ? 30.132 6.189 -22.311 1.00 80.88 143 GLY A C 1
ATOM 1140 O O . GLY A 1 143 ? 29.556 5.122 -22.085 1.00 80.88 143 GLY A O 1
ATOM 1141 N N . THR A 1 144 ? 29.808 7.298 -21.655 1.00 85.50 144 THR A N 1
ATOM 1142 C CA . THR A 1 144 ? 28.801 7.295 -20.588 1.00 85.50 144 THR A CA 1
ATOM 1143 C C . THR A 1 144 ? 27.382 7.416 -21.146 1.00 85.50 144 THR A C 1
ATOM 1145 O O . THR A 1 144 ? 27.163 7.906 -22.253 1.00 85.50 144 THR A O 1
ATOM 1148 N N . MET A 1 145 ? 26.379 7.030 -20.352 1.00 82.56 145 MET A N 1
ATOM 1149 C CA . MET A 1 145 ? 24.965 7.196 -20.725 1.00 82.56 145 MET A CA 1
ATOM 1150 C C . MET A 1 145 ? 24.580 8.668 -20.957 1.00 82.56 145 MET A C 1
ATOM 1152 O O . MET A 1 145 ? 23.683 8.952 -21.739 1.00 82.56 145 MET A O 1
ATOM 1156 N N . ALA A 1 146 ? 25.265 9.613 -20.305 1.00 84.31 146 ALA A N 1
ATOM 1157 C CA . ALA A 1 146 ? 25.021 11.045 -20.487 1.00 84.31 146 ALA A CA 1
ATOM 1158 C C . ALA A 1 146 ? 25.480 11.563 -21.863 1.00 84.31 146 ALA A C 1
ATOM 1160 O O . ALA A 1 146 ? 24.984 12.584 -22.330 1.00 84.31 146 ALA A O 1
ATOM 1161 N N . GLU A 1 147 ? 26.421 10.865 -22.499 1.00 86.00 147 GLU A N 1
ATOM 1162 C CA . GLU A 1 147 ? 26.934 11.169 -23.841 1.00 86.00 147 GLU A CA 1
ATOM 1163 C C . GLU A 1 147 ? 26.184 10.389 -24.930 1.00 86.00 147 GLU A C 1
ATOM 1165 O O . GLU A 1 147 ? 26.362 10.651 -26.120 1.00 86.00 147 GLU A O 1
ATOM 1170 N N . ALA A 1 148 ? 25.356 9.420 -24.533 1.00 87.88 148 ALA A N 1
ATOM 1171 C CA . ALA A 1 148 ? 24.621 8.581 -25.457 1.00 87.88 148 ALA A CA 1
ATOM 1172 C C . ALA A 1 148 ? 23.483 9.364 -26.125 1.00 87.88 148 ALA A C 1
ATOM 1174 O O . ALA A 1 148 ? 22.722 10.096 -25.491 1.00 87.88 148 ALA A O 1
ATOM 1175 N N . GLN A 1 149 ? 23.352 9.174 -27.431 1.00 88.50 149 GLN A N 1
ATOM 1176 C CA . GLN A 1 149 ? 22.340 9.812 -28.259 1.00 88.50 149 GLN A CA 1
ATOM 1177 C C . GLN A 1 149 ? 21.161 8.859 -28.445 1.00 88.50 149 GLN A C 1
ATOM 1179 O O . GLN A 1 149 ? 21.345 7.648 -28.569 1.00 88.50 149 GLN A O 1
ATOM 1184 N N . ILE A 1 150 ? 19.940 9.394 -28.469 1.00 87.88 150 ILE A N 1
ATOM 1185 C CA . ILE A 1 150 ? 18.743 8.584 -28.716 1.00 87.88 150 ILE A CA 1
ATOM 1186 C C . ILE A 1 150 ? 18.714 8.189 -30.195 1.00 87.88 150 ILE A C 1
ATOM 1188 O O . ILE A 1 150 ? 18.759 9.041 -31.082 1.00 87.88 150 ILE A O 1
ATOM 1192 N N . LEU A 1 151 ? 18.613 6.891 -30.457 1.00 87.25 151 LEU A N 1
ATOM 1193 C CA . LEU A 1 151 ? 18.436 6.338 -31.796 1.00 87.25 151 LEU A CA 1
ATOM 1194 C C . LEU A 1 151 ? 16.965 6.237 -32.185 1.00 87.25 151 LEU A C 1
ATOM 1196 O O . LEU A 1 151 ? 16.587 6.593 -33.296 1.00 87.25 151 LEU A O 1
ATOM 1200 N N . LEU A 1 152 ? 16.153 5.704 -31.278 1.00 88.19 152 LEU A N 1
ATOM 1201 C CA . LEU A 1 152 ? 14.752 5.396 -31.521 1.00 88.19 152 LEU A CA 1
ATOM 1202 C C . LEU A 1 152 ? 14.020 5.349 -30.189 1.00 88.19 152 LEU A C 1
ATOM 1204 O O . LEU A 1 152 ? 14.570 4.860 -29.202 1.00 88.19 152 LEU A O 1
ATOM 1208 N N . ASN A 1 153 ? 12.774 5.798 -30.169 1.00 88.62 153 ASN A N 1
ATOM 1209 C CA . ASN A 1 153 ? 11.913 5.654 -29.008 1.00 88.62 153 ASN A CA 1
ATOM 1210 C C . ASN A 1 153 ? 10.553 5.092 -29.426 1.00 88.62 153 ASN A C 1
ATOM 1212 O O . ASN A 1 153 ? 9.977 5.551 -30.408 1.00 88.62 153 ASN A O 1
ATOM 1216 N N . ALA A 1 154 ? 10.066 4.105 -28.684 1.00 88.56 154 ALA A N 1
ATOM 1217 C CA . ALA A 1 154 ? 8.717 3.574 -28.781 1.00 88.56 154 ALA A CA 1
ATOM 1218 C C . ALA A 1 154 ? 8.000 3.876 -27.465 1.00 88.56 154 ALA A C 1
ATOM 1220 O O . ALA A 1 154 ? 8.437 3.416 -26.407 1.00 88.56 154 ALA A O 1
ATOM 1221 N N . ASP A 1 155 ? 6.935 4.671 -27.531 1.00 87.88 155 ASP A N 1
ATOM 1222 C CA . ASP A 1 155 ? 6.176 5.061 -26.347 1.00 87.88 155 ASP A CA 1
ATOM 1223 C C . ASP A 1 155 ? 5.243 3.942 -25.842 1.00 87.88 155 ASP A C 1
ATOM 1225 O O . ASP A 1 155 ? 5.224 2.816 -26.346 1.00 87.88 155 ASP A O 1
ATOM 1229 N N . ARG A 1 156 ? 4.449 4.263 -24.816 1.00 86.44 156 ARG A N 1
ATOM 1230 C CA . ARG A 1 156 ? 3.517 3.325 -24.165 1.00 86.44 156 ARG A CA 1
ATOM 1231 C C . ARG A 1 156 ? 2.370 2.864 -25.062 1.00 86.44 156 ARG A C 1
ATOM 1233 O O . ARG A 1 156 ? 1.767 1.830 -24.773 1.00 86.44 156 ARG A O 1
ATOM 1240 N N . ASP A 1 157 ? 2.078 3.626 -26.110 1.00 83.38 157 ASP A N 1
ATOM 1241 C CA . ASP A 1 157 ? 1.061 3.330 -27.115 1.00 83.38 157 ASP A CA 1
ATOM 1242 C C . ASP A 1 157 ? 1.686 2.669 -28.360 1.00 83.38 157 ASP A C 1
ATOM 1244 O O . ASP A 1 157 ? 1.013 2.486 -29.377 1.00 83.38 157 ASP A O 1
ATOM 1248 N N . LEU A 1 158 ? 2.965 2.270 -28.264 1.00 77.69 158 LEU A N 1
ATOM 1249 C CA . LEU A 1 158 ? 3.776 1.678 -29.330 1.00 77.69 158 LEU A CA 1
ATOM 1250 C C . LEU A 1 158 ? 3.967 2.617 -30.531 1.00 77.69 158 LEU A C 1
ATOM 1252 O O . LEU A 1 158 ? 4.237 2.169 -31.649 1.00 77.69 158 LEU A O 1
ATOM 1256 N N . VAL A 1 159 ? 3.844 3.928 -30.317 1.00 84.44 159 VAL A N 1
ATOM 1257 C CA . VAL A 1 159 ? 4.151 4.927 -31.338 1.00 84.44 159 VAL A CA 1
ATOM 1258 C C . VAL A 1 159 ? 5.658 5.126 -31.381 1.00 84.44 159 VAL A C 1
ATOM 1260 O O . VAL A 1 159 ? 6.302 5.427 -30.376 1.00 84.44 159 VAL A O 1
ATOM 1263 N N . ILE A 1 160 ? 6.223 4.954 -32.575 1.00 83.88 160 ILE A N 1
ATOM 1264 C CA . ILE A 1 160 ? 7.652 5.125 -32.812 1.00 83.88 160 ILE A CA 1
ATOM 1265 C C . ILE A 1 160 ? 7.941 6.584 -33.163 1.00 83.88 160 ILE A C 1
ATOM 1267 O O . ILE A 1 160 ? 7.398 7.120 -34.128 1.00 83.88 160 ILE A O 1
ATOM 1271 N N . SER A 1 161 ? 8.839 7.197 -32.402 1.00 80.19 161 SER A N 1
ATOM 1272 C CA . SER A 1 161 ? 9.458 8.486 -32.702 1.00 80.19 161 SER A CA 1
ATOM 1273 C C . SER A 1 161 ? 10.906 8.274 -33.136 1.00 80.19 161 SER A C 1
ATOM 1275 O O . SER A 1 161 ? 11.674 7.600 -32.439 1.00 80.19 161 SER A O 1
ATOM 1277 N N . ASP A 1 162 ? 11.264 8.844 -34.283 1.00 70.00 162 ASP A N 1
ATOM 1278 C CA . ASP A 1 162 ? 12.605 8.791 -34.849 1.00 70.00 162 ASP A CA 1
ATOM 1279 C C . ASP A 1 162 ? 13.523 9.873 -34.265 1.00 70.00 162 ASP A C 1
ATOM 1281 O O . ASP A 1 162 ? 13.093 10.833 -33.621 1.00 70.00 162 ASP A O 1
ATOM 1285 N N . SER A 1 163 ? 14.826 9.685 -34.463 1.00 69.81 163 SER A N 1
ATOM 1286 C CA . SER A 1 163 ? 15.832 10.707 -34.195 1.00 69.81 163 SER A CA 1
ATOM 1287 C C . SER A 1 163 ? 16.502 11.128 -35.498 1.00 69.81 163 SER A C 1
ATOM 1289 O O . SER A 1 163 ? 16.363 10.480 -36.532 1.00 69.81 163 SER A O 1
ATOM 1291 N N . THR A 1 164 ? 17.291 12.202 -35.471 1.00 67.38 164 THR A N 1
ATOM 1292 C CA . THR A 1 164 ? 18.017 12.686 -36.658 1.00 67.38 164 THR A CA 1
ATOM 1293 C C . THR A 1 164 ? 19.024 11.682 -37.233 1.00 67.38 164 THR A C 1
ATOM 1295 O O . THR A 1 164 ? 19.564 11.924 -38.309 1.00 67.38 164 THR A O 1
ATOM 1298 N N . PHE A 1 165 ? 19.306 10.583 -36.525 1.00 64.44 165 PHE A N 1
ATOM 1299 C CA . PHE A 1 165 ? 20.330 9.600 -36.883 1.00 64.44 165 PHE A CA 1
ATOM 1300 C C . PHE A 1 165 ? 19.792 8.389 -37.642 1.00 64.44 165 PHE A C 1
ATOM 1302 O O . PHE A 1 165 ? 20.568 7.702 -38.306 1.00 64.44 165 PHE A O 1
ATOM 1309 N N . ILE A 1 166 ? 18.490 8.112 -37.557 1.00 71.19 166 ILE A N 1
ATOM 1310 C CA . ILE A 1 166 ? 17.876 6.946 -38.194 1.00 71.19 166 ILE A CA 1
ATOM 1311 C C . ILE A 1 166 ? 16.517 7.346 -38.753 1.00 71.19 166 ILE A C 1
ATOM 1313 O O . ILE A 1 166 ? 15.725 7.984 -38.072 1.00 71.19 166 ILE A O 1
ATOM 1317 N N . SER A 1 167 ? 16.215 6.909 -39.974 1.00 68.81 167 SER A N 1
ATOM 1318 C CA . SER A 1 167 ? 14.859 6.962 -40.521 1.00 68.81 167 SER A CA 1
ATOM 1319 C C . SER A 1 167 ? 14.269 5.549 -40.548 1.00 68.81 167 SER A C 1
ATOM 1321 O O . SER A 1 167 ? 14.828 4.686 -41.233 1.00 68.81 167 SER A O 1
ATOM 1323 N N . PRO A 1 168 ? 13.166 5.277 -39.824 1.00 68.69 168 PRO A N 1
ATOM 1324 C CA . PRO A 1 168 ? 12.507 3.977 -39.853 1.00 68.69 168 PRO A CA 1
ATOM 1325 C C . PRO A 1 168 ? 12.028 3.650 -41.271 1.00 68.69 168 PRO A C 1
ATOM 1327 O O . PRO A 1 168 ? 11.271 4.411 -41.870 1.00 68.69 168 PRO A O 1
ATOM 1330 N N . SER A 1 169 ? 12.467 2.518 -41.821 1.00 68.00 169 SER A N 1
ATOM 1331 C CA . SER A 1 169 ? 12.058 2.069 -43.158 1.00 68.00 169 SER A CA 1
ATOM 1332 C C . SER A 1 169 ? 10.799 1.195 -43.137 1.00 68.00 169 SER A C 1
ATOM 1334 O O . SER A 1 169 ? 10.051 1.186 -44.114 1.00 68.00 169 SER A O 1
ATOM 1336 N N . HIS A 1 170 ? 10.554 0.476 -42.037 1.00 70.00 170 HIS A N 1
ATOM 1337 C CA . HIS A 1 170 ? 9.402 -0.403 -41.832 1.00 70.00 170 HIS A CA 1
ATOM 1338 C C . HIS A 1 170 ? 9.047 -0.477 -40.342 1.00 70.00 170 HIS A C 1
ATOM 1340 O O . HIS A 1 170 ? 9.943 -0.552 -39.503 1.00 70.00 170 HIS A O 1
ATOM 1346 N N . VAL A 1 171 ? 7.752 -0.467 -40.021 1.00 65.31 171 VAL A N 1
ATOM 1347 C CA . VAL A 1 171 ? 7.235 -0.650 -38.658 1.00 65.31 171 VAL A CA 1
ATOM 1348 C C . VAL A 1 171 ? 6.120 -1.685 -38.729 1.00 65.31 171 VAL A C 1
ATOM 1350 O O . VAL A 1 171 ? 5.056 -1.403 -39.281 1.00 65.31 171 VAL A O 1
ATOM 1353 N N . ASP A 1 172 ? 6.379 -2.882 -38.209 1.00 60.62 172 ASP A N 1
ATOM 1354 C CA . ASP A 1 172 ? 5.357 -3.916 -38.066 1.00 60.62 172 ASP A CA 1
ATOM 1355 C C . ASP A 1 172 ? 4.400 -3.535 -36.928 1.00 60.62 172 ASP A C 1
ATOM 1357 O O . ASP A 1 172 ? 4.841 -3.173 -35.836 1.00 60.62 172 ASP A O 1
ATOM 1361 N N . ARG A 1 173 ? 3.094 -3.555 -37.218 1.00 52.81 173 ARG A N 1
ATOM 1362 C CA . ARG A 1 173 ? 2.003 -3.194 -36.299 1.00 52.81 173 ARG A CA 1
ATOM 1363 C C . ARG A 1 173 ? 1.329 -4.421 -35.708 1.00 52.81 173 ARG A C 1
ATOM 1365 O O . ARG A 1 173 ? 1.100 -5.382 -36.477 1.00 52.81 173 ARG A O 1
#

Secondary structure (DSSP, 8-state):
-EEEEEETTEEEEEEEE-TTS-EEE-GGGHHHHHTTSEEEEE-STT-EEEEE-S--GGG-EEEEEEEEEEEE-TTS-EEEEEEEEEEEEEE--PPPPEEEEES--S----TTPPP---EEEEES--S-----EEEEE-SSTT--TTTPEEEEEE-TT--EEEBTTB--S----

Solvent-accessible surface area (backbone atoms only — not comparable to full-atom values): 11054 Å² total; per-residue (Å²): 69,35,35,31,39,48,53,96,91,41,80,41,59,42,42,28,43,46,98,85,76,42,82,46,64,17,84,92,35,40,70,38,37,77,72,62,30,39,46,74,51,79,52,79,90,89,40,72,48,81,45,72,52,83,82,44,72,85,65,42,34,39,37,32,43,38,43,66,44,71,47,73,46,96,87,67,47,78,42,80,78,46,73,51,74,48,78,44,79,67,45,80,57,81,75,87,51,78,49,79,46,66,82,74,76,93,82,86,76,62,92,92,58,89,86,87,85,55,82,46,74,50,60,78,67,81,94,77,82,70,62,67,51,74,42,73,46,56,96,48,94,86,55,53,78,91,73,38,41,68,43,37,36,29,38,66,85,66,51,76,46,74,29,102,83,42,80,86,88,78,80,92,131